Protein AF-A0A3E0E899-F1 (afdb_monomer_lite)

Organism: NCBI:txid238540

pLDDT: mean 75.61, std 18.96, range [41.75, 96.69]

Secondary structure (DSSP, 8-state):
--------HHHHHHHHT--HHHHHHHHHHHHHTTSS-HHHHHHHHHHH--SSPPTT---------

Sequence (65 aa):
MNETVWLTQA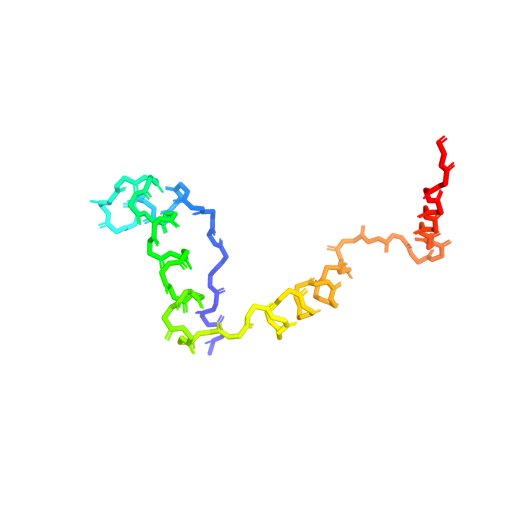QMATLFGKDKRTISEYISNVFREGELDEAVVVRKFRTTTQHGAIPDKTQERDVNG

Structure (mmCIF, N/CA/C/O backbone):
data_AF-A0A3E0E899-F1
#
_entry.id   AF-A0A3E0E899-F1
#
loop_
_atom_site.group_PDB
_atom_site.id
_atom_site.type_symbol
_atom_site.label_atom_id
_atom_site.label_alt_id
_atom_site.label_comp_id
_atom_site.label_asym_id
_atom_site.label_entity_id
_atom_site.label_seq_id
_atom_site.pdbx_PDB_ins_code
_atom_site.Cartn_x
_atom_site.Cartn_y
_atom_site.Cartn_z
_atom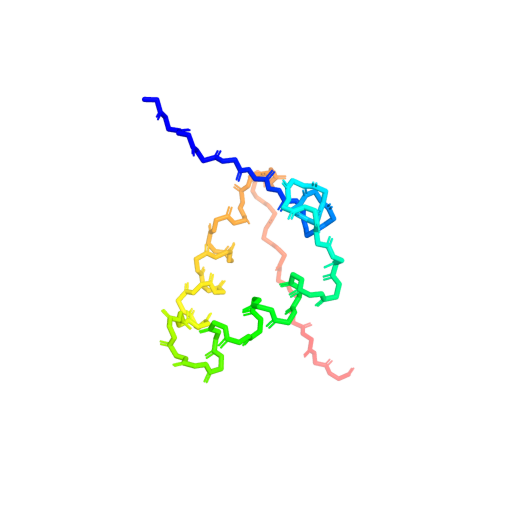_site.occupancy
_atom_site.B_iso_or_equiv
_atom_site.auth_seq_id
_atom_site.auth_comp_id
_atom_site.auth_asym_id
_atom_site.auth_atom_id
_atom_site.pdbx_PDB_model_num
ATOM 1 N N . MET A 1 1 ? -9.466 15.823 -14.391 1.00 47.97 1 MET A N 1
ATOM 2 C CA . MET A 1 1 ? -8.719 16.082 -13.144 1.00 47.97 1 MET A CA 1
ATOM 3 C C . MET A 1 1 ? -8.052 14.767 -12.777 1.00 47.97 1 MET A C 1
ATOM 5 O O . MET A 1 1 ? -8.732 13.752 -12.802 1.00 47.97 1 MET A O 1
ATOM 9 N N . ASN A 1 2 ? -6.733 14.741 -12.590 1.00 58.12 2 ASN A N 1
ATOM 10 C CA . ASN A 1 2 ? -6.007 13.508 -12.273 1.00 58.12 2 ASN A CA 1
ATOM 11 C C . ASN A 1 2 ? -6.234 13.164 -10.799 1.00 58.12 2 ASN A C 1
ATOM 13 O O . ASN A 1 2 ? -5.475 13.601 -9.939 1.00 58.12 2 ASN A O 1
ATOM 17 N N . GLU A 1 3 ? -7.284 12.407 -10.501 1.00 72.38 3 GLU A N 1
ATOM 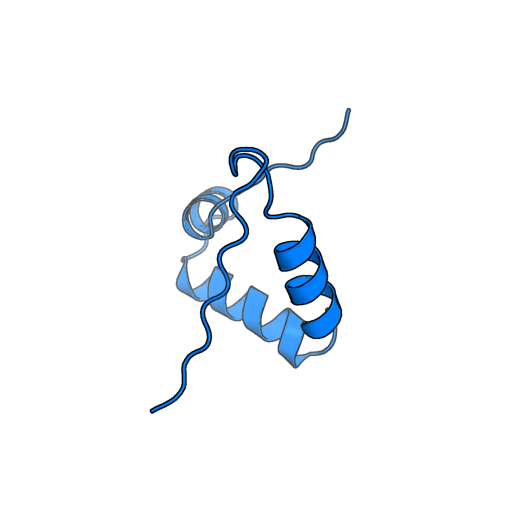18 C CA . GLU A 1 3 ? -7.611 11.996 -9.132 1.00 72.38 3 GLU A CA 1
ATOM 19 C C . GLU A 1 3 ? -6.763 10.787 -8.718 1.00 72.38 3 GLU A C 1
ATOM 21 O O . GLU A 1 3 ? -7.257 9.698 -8.445 1.00 72.38 3 GLU A O 1
ATOM 26 N N . THR A 1 4 ? -5.442 10.957 -8.710 1.00 83.31 4 THR A N 1
ATOM 27 C CA . THR A 1 4 ? -4.543 10.013 -8.045 1.00 83.31 4 THR A CA 1
ATOM 28 C C . THR A 1 4 ? -4.198 10.574 -6.680 1.00 83.31 4 THR A C 1
ATOM 30 O O . THR A 1 4 ? -3.547 11.612 -6.570 1.00 83.31 4 THR A O 1
ATOM 33 N N . VAL A 1 5 ? -4.630 9.873 -5.637 1.00 82.50 5 VAL A N 1
ATOM 34 C CA . VAL A 1 5 ? -4.268 10.181 -4.254 1.00 82.50 5 VAL A CA 1
ATOM 35 C C . VAL A 1 5 ? -3.172 9.232 -3.789 1.00 82.50 5 VAL A C 1
ATOM 37 O O . VAL A 1 5 ? -3.230 8.026 -4.020 1.00 82.50 5 VAL A O 1
ATOM 40 N N . TRP A 1 6 ? -2.159 9.785 -3.129 1.00 87.62 6 TRP A N 1
ATOM 41 C CA . TRP A 1 6 ? -1.074 9.014 -2.533 1.00 87.62 6 TRP A CA 1
ATOM 42 C C . TRP A 1 6 ? -1.369 8.821 -1.053 1.00 87.62 6 TRP A C 1
ATOM 44 O O . TRP A 1 6 ? -1.447 9.793 -0.304 1.00 87.62 6 TRP A O 1
ATOM 54 N N . LEU A 1 7 ? -1.548 7.569 -0.640 1.00 89.31 7 LEU A N 1
ATOM 55 C CA . LEU A 1 7 ? -1.886 7.213 0.733 1.00 89.31 7 LEU A CA 1
ATOM 56 C C . LEU A 1 7 ? -0.864 6.229 1.294 1.00 89.31 7 LEU A C 1
ATOM 58 O O . LEU A 1 7 ? -0.422 5.296 0.625 1.00 89.31 7 LEU A O 1
ATOM 62 N N . THR A 1 8 ? -0.530 6.408 2.565 1.00 92.38 8 THR A N 1
ATOM 63 C CA . THR A 1 8 ? 0.146 5.376 3.354 1.00 92.38 8 THR A CA 1
ATOM 64 C C . THR A 1 8 ? -0.811 4.214 3.636 1.00 92.38 8 THR A C 1
ATOM 66 O O . THR A 1 8 ? -2.032 4.379 3.642 1.00 92.38 8 THR A O 1
ATOM 69 N N . GLN A 1 9 ? -0.279 3.033 3.967 1.00 92.94 9 GLN A N 1
ATOM 70 C CA . GLN A 1 9 ? -1.117 1.891 4.365 1.00 92.94 9 GLN A CA 1
ATOM 71 C C . GLN A 1 9 ? -2.001 2.191 5.588 1.00 92.94 9 GLN A C 1
ATOM 73 O O . GLN A 1 9 ? -3.103 1.663 5.685 1.00 92.94 9 GLN A O 1
ATOM 78 N N . ALA A 1 10 ? -1.548 3.060 6.500 1.00 93.38 10 ALA A N 1
ATOM 79 C CA . ALA A 1 10 ? -2.343 3.497 7.647 1.00 93.38 10 ALA A CA 1
ATOM 80 C C . ALA A 1 10 ? -3.527 4.385 7.227 1.00 93.38 10 ALA A C 1
ATOM 82 O O . ALA A 1 10 ? -4.624 4.237 7.751 1.00 93.38 10 ALA A O 1
ATOM 83 N N . GLN A 1 11 ? -3.337 5.269 6.245 1.00 94.56 11 GLN A N 1
ATOM 84 C CA . GLN A 1 11 ? -4.436 6.070 5.700 1.00 94.56 11 GLN A CA 1
ATOM 85 C C . GLN A 1 11 ? -5.430 5.212 4.911 1.00 94.56 11 GLN A C 1
ATOM 87 O O . GLN A 1 11 ? -6.630 5.437 5.020 1.00 94.56 11 GLN A O 1
ATOM 92 N N . MET A 1 12 ? -4.956 4.203 4.170 1.00 95.44 12 MET A N 1
ATOM 93 C CA . MET A 1 12 ? -5.836 3.229 3.511 1.00 95.44 12 MET A CA 1
ATOM 94 C C . MET A 1 12 ? -6.649 2.422 4.529 1.00 95.44 12 MET A C 1
ATOM 96 O O . MET A 1 12 ? -7.847 2.239 4.344 1.00 95.44 12 MET A O 1
ATOM 100 N N . ALA A 1 13 ? -6.020 1.995 5.626 1.00 96.31 13 ALA A N 1
ATOM 101 C CA . ALA A 1 13 ? -6.697 1.337 6.740 1.00 96.31 13 ALA A CA 1
ATOM 102 C C . ALA A 1 13 ? -7.853 2.197 7.285 1.00 96.31 13 ALA A C 1
ATOM 104 O O . ALA A 1 13 ? -8.987 1.724 7.357 1.00 96.31 13 ALA A O 1
ATOM 105 N N . THR A 1 14 ? -7.604 3.482 7.553 1.00 96.38 14 THR A N 1
ATOM 106 C CA . THR A 1 14 ? -8.651 4.426 7.976 1.00 96.38 14 THR A CA 1
ATOM 107 C C . THR A 1 14 ? -9.740 4.609 6.917 1.00 96.38 14 THR A C 1
ATOM 109 O O . THR A 1 14 ? -10.921 4.546 7.247 1.00 96.38 14 THR A O 1
ATOM 112 N N . LEU A 1 15 ? -9.365 4.814 5.650 1.00 95.56 15 LEU A N 1
ATOM 113 C CA . LEU A 1 15 ? -10.305 5.073 4.554 1.00 95.56 15 LEU A CA 1
ATOM 114 C C . LEU A 1 15 ? -11.259 3.895 4.314 1.00 95.56 15 LEU A C 1
ATOM 116 O O . LEU A 1 15 ? -12.444 4.103 4.073 1.00 95.56 15 LEU A O 1
ATOM 120 N N . PHE A 1 16 ? -10.747 2.666 4.390 1.00 95.00 16 PHE A N 1
ATOM 121 C CA . PHE A 1 16 ? -11.522 1.451 4.129 1.00 95.00 16 PHE A CA 1
ATOM 122 C C . PHE A 1 16 ? -12.086 0.792 5.395 1.00 95.00 16 PHE A C 1
ATOM 124 O O . PHE A 1 16 ? -12.726 -0.256 5.297 1.00 95.00 16 PHE A O 1
ATOM 131 N N . GLY A 1 17 ? -11.849 1.370 6.578 1.00 96.19 17 GLY A N 1
ATOM 132 C CA . GLY A 1 17 ? -12.267 0.782 7.854 1.00 96.19 17 GLY A CA 1
ATOM 133 C C . GLY A 1 17 ? -11.675 -0.614 8.076 1.00 96.19 17 GLY A C 1
ATOM 134 O O . GLY A 1 17 ? -12.374 -1.528 8.514 1.00 96.19 17 GLY A O 1
ATOM 135 N N . LYS A 1 18 ? -10.406 -0.803 7.701 1.00 96.06 18 LYS A N 1
ATOM 136 C CA . LYS A 1 18 ? -9.669 -2.068 7.823 1.00 96.06 18 LYS A CA 1
ATOM 137 C C . LYS A 1 18 ? -8.446 -1.893 8.699 1.00 96.06 18 LYS A C 1
ATOM 139 O O . LYS A 1 18 ? -7.908 -0.800 8.818 1.00 96.06 18 LYS A O 1
ATOM 144 N N . ASP A 1 19 ? -7.946 -2.996 9.237 1.00 94.88 19 ASP A N 1
ATOM 145 C CA . ASP A 1 19 ? -6.660 -2.987 9.918 1.00 94.88 19 ASP A CA 1
ATOM 146 C C . ASP A 1 19 ? -5.505 -2.865 8.922 1.00 94.88 19 ASP A C 1
ATOM 148 O O . ASP A 1 19 ? -5.532 -3.412 7.815 1.00 94.88 19 ASP A O 1
ATOM 152 N N . LYS A 1 20 ? -4.417 -2.216 9.351 1.00 94.69 20 LYS A N 1
ATOM 153 C CA . LYS A 1 20 ? -3.181 -2.105 8.557 1.00 94.69 20 LYS A CA 1
ATOM 154 C C . LYS A 1 20 ? -2.657 -3.478 8.112 1.00 94.69 20 LYS A C 1
ATOM 156 O O . LYS A 1 20 ? -2.155 -3.608 6.999 1.00 94.69 20 LYS A O 1
ATOM 161 N N . ARG A 1 21 ? -2.785 -4.504 8.964 1.00 95.88 21 ARG A N 1
ATOM 162 C CA . ARG A 1 21 ? -2.387 -5.884 8.639 1.00 95.88 21 ARG A CA 1
ATOM 163 C C . ARG A 1 21 ? -3.175 -6.425 7.447 1.00 95.88 21 ARG A C 1
ATOM 165 O O . ARG A 1 21 ? -2.573 -6.987 6.544 1.00 95.88 21 ARG A O 1
ATOM 172 N N . THR A 1 22 ? -4.485 -6.203 7.428 1.00 95.12 22 THR A N 1
ATOM 173 C CA . THR A 1 22 ? -5.369 -6.618 6.336 1.00 95.12 22 THR A CA 1
ATOM 174 C C . THR A 1 22 ? -5.004 -5.918 5.027 1.00 95.12 22 THR A C 1
ATOM 176 O O . THR A 1 22 ? -4.918 -6.565 3.991 1.00 95.12 22 THR A O 1
ATOM 179 N N . ILE A 1 23 ? -4.698 -4.616 5.071 1.00 96.69 23 ILE A N 1
ATOM 180 C CA . ILE A 1 23 ? -4.197 -3.882 3.897 1.00 96.69 23 ILE A CA 1
ATOM 181 C C . ILE A 1 23 ? -2.878 -4.483 3.385 1.00 96.69 23 ILE A C 1
ATOM 183 O O . ILE A 1 23 ? -2.724 -4.698 2.186 1.00 96.69 23 ILE A O 1
ATOM 187 N N . SER A 1 24 ? -1.939 -4.791 4.284 1.00 94.31 24 SER A N 1
ATOM 188 C CA . SER A 1 24 ? -0.662 -5.417 3.917 1.00 94.31 24 SER A CA 1
ATOM 189 C C . SER A 1 24 ? -0.843 -6.804 3.296 1.00 94.31 24 SER A C 1
ATOM 191 O O . SER A 1 24 ? -0.113 -7.161 2.369 1.00 94.31 24 SER A O 1
ATOM 193 N N . GLU A 1 25 ? -1.793 -7.588 3.804 1.00 95.88 25 GLU A N 1
ATOM 194 C CA . GLU A 1 25 ? -2.116 -8.909 3.269 1.00 95.88 25 GLU A CA 1
ATOM 195 C C . GLU A 1 25 ? -2.671 -8.802 1.848 1.00 95.88 25 GLU A C 1
ATOM 197 O O . GLU A 1 25 ? -2.142 -9.452 0.953 1.00 95.88 25 GLU A O 1
ATOM 202 N N . TYR A 1 26 ? -3.634 -7.909 1.601 1.00 93.88 26 TYR A N 1
ATOM 203 C CA . TYR A 1 26 ? -4.172 -7.701 0.253 1.00 93.88 26 TYR A CA 1
ATOM 204 C C . TYR A 1 26 ? -3.106 -7.266 -0.753 1.00 93.88 26 TYR A C 1
ATOM 206 O O . TYR A 1 26 ? -3.047 -7.818 -1.848 1.00 93.88 26 TYR A O 1
ATOM 214 N N . ILE A 1 27 ? -2.226 -6.332 -0.377 1.00 91.62 27 ILE A N 1
ATOM 215 C CA . ILE A 1 27 ? -1.119 -5.907 -1.247 1.00 91.62 27 ILE A CA 1
ATOM 216 C C . ILE A 1 27 ? -0.225 -7.103 -1.597 1.00 91.62 27 ILE A C 1
ATOM 218 O O . ILE A 1 27 ? 0.147 -7.275 -2.752 1.00 91.62 27 ILE A O 1
ATOM 222 N N . SER A 1 28 ? 0.091 -7.951 -0.617 1.00 91.62 28 SER A N 1
ATOM 223 C CA . SER A 1 28 ? 0.929 -9.137 -0.838 1.00 91.62 28 SER A CA 1
ATOM 224 C C . SER A 1 28 ? 0.228 -10.176 -1.720 1.00 91.62 28 SER A C 1
ATOM 226 O O . SER A 1 28 ? 0.866 -10.805 -2.564 1.00 91.62 28 SER A O 1
ATOM 228 N N . ASN A 1 29 ? -1.085 -10.346 -1.546 1.00 94.31 29 ASN A N 1
ATOM 229 C CA . ASN A 1 29 ? -1.894 -11.281 -2.325 1.00 94.31 29 ASN A CA 1
ATOM 230 C C . ASN A 1 29 ? -1.946 -10.889 -3.798 1.00 94.31 29 ASN A C 1
ATOM 232 O O . ASN A 1 29 ? -1.732 -11.752 -4.635 1.00 94.31 29 ASN A O 1
ATOM 236 N N . VAL A 1 30 ? -2.107 -9.601 -4.105 1.00 92.88 30 VAL A N 1
ATOM 237 C CA . VAL A 1 30 ? -2.118 -9.079 -5.483 1.00 92.88 30 VAL A CA 1
ATOM 238 C C . VAL A 1 30 ? -0.853 -9.474 -6.264 1.00 92.88 30 VAL A C 1
ATOM 240 O O . VAL A 1 30 ? -0.938 -9.853 -7.430 1.00 92.88 30 VAL A O 1
ATOM 243 N N . PHE A 1 31 ? 0.323 -9.459 -5.625 1.00 89.00 31 PHE A N 1
ATOM 244 C CA . PHE A 1 31 ? 1.560 -9.942 -6.256 1.00 89.00 31 PHE A CA 1
ATOM 245 C C . PHE A 1 31 ? 1.620 -11.471 -6.331 1.00 89.00 31 PHE A C 1
ATOM 247 O O . PHE A 1 31 ? 2.007 -12.033 -7.354 1.00 89.00 31 PHE A O 1
ATOM 254 N N . ARG A 1 32 ? 1.216 -12.163 -5.260 1.00 89.50 32 ARG A N 1
ATOM 255 C CA . ARG A 1 32 ? 1.243 -13.632 -5.179 1.00 89.50 32 ARG A CA 1
ATOM 256 C C . ARG A 1 32 ? 0.284 -14.306 -6.163 1.00 89.50 32 ARG A C 1
ATOM 258 O O . ARG A 1 32 ? 0.593 -15.378 -6.672 1.00 89.50 32 ARG A O 1
ATOM 265 N N . GLU A 1 33 ? -0.865 -13.694 -6.404 1.00 93.75 33 GLU A N 1
ATOM 266 C CA . GLU A 1 33 ? -1.893 -14.160 -7.338 1.00 93.75 33 GLU A CA 1
ATOM 267 C C . GLU A 1 33 ? -1.565 -13.766 -8.787 1.00 93.75 33 GLU A C 1
ATOM 269 O O . GLU A 1 33 ? -2.234 -14.213 -9.716 1.00 93.75 33 GLU A O 1
ATOM 274 N N . GLY A 1 34 ? -0.501 -12.981 -8.999 1.00 87.69 34 GLY A N 1
ATOM 275 C CA . GLY A 1 34 ? -0.058 -12.552 -10.323 1.00 87.69 34 GLY A CA 1
ATOM 276 C C . GLY A 1 34 ? -0.948 -11.482 -10.956 1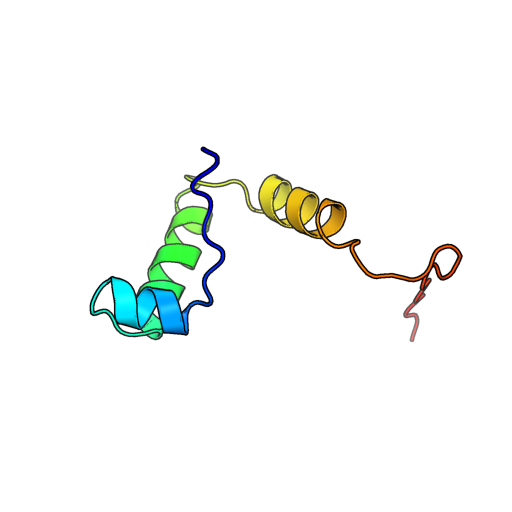.00 87.69 34 GLY A C 1
ATOM 277 O O . GLY A 1 34 ? -0.804 -11.212 -12.146 1.00 87.69 34 GLY A O 1
ATOM 278 N N . GLU A 1 35 ? -1.845 -10.854 -10.187 1.00 88.12 35 GLU A N 1
ATOM 279 C CA . GLU A 1 35 ? -2.657 -9.724 -10.661 1.00 88.12 35 GLU A CA 1
ATOM 280 C C . GLU A 1 35 ? -1.790 -8.502 -10.987 1.00 88.12 35 GLU A C 1
ATOM 282 O O . GLU A 1 35 ? -2.139 -7.685 -11.843 1.00 88.12 35 GLU A O 1
ATOM 287 N N . LEU A 1 36 ? -0.642 -8.380 -10.315 1.00 86.56 36 LEU A N 1
ATOM 288 C CA . LEU A 1 36 ? 0.314 -7.308 -10.530 1.00 86.56 36 LEU A CA 1
ATOM 289 C C . LEU A 1 36 ? 1.743 -7.848 -10.604 1.00 86.56 36 LEU A C 1
ATOM 291 O O . LEU A 1 36 ? 2.183 -8.608 -9.745 1.00 86.56 36 LEU A O 1
ATOM 295 N N . ASP A 1 37 ? 2.489 -7.400 -11.613 1.00 83.81 37 ASP A N 1
ATOM 296 C CA . ASP A 1 37 ? 3.895 -7.761 -11.786 1.00 83.81 37 ASP A CA 1
ATOM 297 C C . ASP A 1 37 ? 4.793 -6.879 -10.902 1.00 83.81 37 ASP A C 1
ATOM 299 O O . ASP A 1 37 ? 4.972 -5.676 -11.142 1.00 83.81 37 ASP A O 1
ATOM 303 N N . GLU A 1 38 ? 5.386 -7.494 -9.879 1.00 79.38 38 GLU A N 1
ATOM 304 C CA . GLU A 1 38 ? 6.300 -6.838 -8.946 1.00 79.38 38 GLU A CA 1
ATOM 305 C C . GLU A 1 38 ? 7.513 -6.217 -9.657 1.00 79.38 38 GLU A C 1
ATOM 307 O O . GLU A 1 38 ? 7.929 -5.107 -9.309 1.00 79.38 38 GLU A O 1
ATOM 312 N N . ALA A 1 39 ? 8.046 -6.855 -10.705 1.00 78.31 39 ALA A N 1
ATOM 313 C C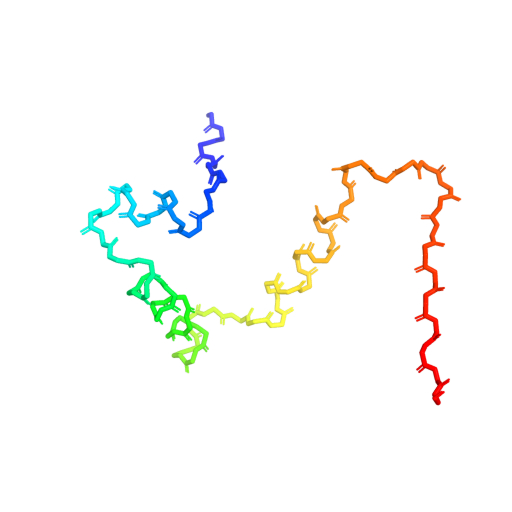A . ALA A 1 39 ? 9.202 -6.347 -11.440 1.00 78.31 39 ALA A CA 1
ATOM 314 C C . ALA A 1 39 ? 8.875 -5.039 -12.176 1.00 78.31 39 ALA A C 1
ATOM 316 O O . ALA A 1 39 ? 9.698 -4.117 -12.213 1.00 78.31 39 ALA A O 1
ATOM 317 N N . VAL A 1 40 ? 7.660 -4.921 -12.717 1.00 74.06 40 VAL A N 1
ATOM 318 C CA . VAL A 1 40 ? 7.182 -3.700 -13.385 1.00 74.06 40 VAL A CA 1
ATOM 319 C C . VAL A 1 40 ? 6.925 -2.595 -12.365 1.00 74.06 40 VAL A C 1
ATOM 321 O O . VAL A 1 40 ? 7.332 -1.447 -12.572 1.00 74.06 40 VAL A O 1
ATOM 324 N N . VAL A 1 41 ? 6.294 -2.935 -11.242 1.00 71.69 41 VAL A N 1
ATOM 325 C CA . VAL A 1 41 ? 5.937 -1.982 -10.187 1.00 71.69 41 VAL A CA 1
ATOM 326 C C . VAL A 1 41 ? 7.174 -1.424 -9.493 1.00 71.69 41 VAL A C 1
ATOM 328 O O . VAL A 1 41 ? 7.335 -0.205 -9.421 1.00 71.69 41 VAL A O 1
ATOM 331 N N . VAL A 1 42 ? 8.092 -2.285 -9.050 1.00 70.56 42 VAL A N 1
ATOM 332 C CA . VAL A 1 42 ? 9.338 -1.872 -8.387 1.00 70.56 42 VAL A CA 1
ATOM 333 C C . VAL A 1 42 ? 10.203 -1.042 -9.334 1.00 70.56 42 VAL A C 1
ATOM 335 O O . VAL A 1 42 ? 10.741 -0.009 -8.925 1.00 70.56 42 VAL A O 1
ATOM 338 N N . ARG A 1 43 ? 10.300 -1.425 -10.616 1.00 65.56 43 ARG A N 1
ATOM 339 C CA . ARG A 1 43 ? 11.018 -0.634 -11.627 1.00 65.56 43 ARG A CA 1
ATOM 340 C C . ARG A 1 43 ? 10.379 0.740 -11.815 1.00 65.56 43 ARG A C 1
ATOM 342 O O . ARG A 1 43 ? 11.097 1.737 -11.799 1.00 65.56 43 ARG A O 1
ATOM 349 N N . LYS A 1 44 ? 9.048 0.814 -11.914 1.00 60.69 44 LYS A N 1
ATOM 350 C CA . LYS A 1 44 ? 8.320 2.085 -12.019 1.00 60.69 44 LYS A CA 1
ATOM 351 C C . LYS A 1 44 ? 8.538 2.958 -10.782 1.00 60.69 44 LYS A C 1
ATOM 353 O O . LYS A 1 44 ? 8.794 4.145 -10.947 1.00 60.69 44 LYS A O 1
ATOM 358 N N . PHE A 1 45 ? 8.525 2.405 -9.568 1.00 59.91 45 PHE A N 1
ATOM 359 C CA . PHE A 1 45 ? 8.814 3.160 -8.340 1.00 59.91 45 PHE A CA 1
ATOM 360 C C . PHE A 1 45 ? 10.252 3.680 -8.280 1.00 59.91 45 PHE A C 1
ATOM 362 O O . PHE A 1 45 ? 10.451 4.850 -7.953 1.00 59.91 45 PHE A O 1
ATOM 369 N N . ARG A 1 46 ? 11.249 2.867 -8.654 1.00 59.03 46 ARG A N 1
ATOM 370 C CA . ARG A 1 46 ? 12.648 3.322 -8.759 1.00 59.03 46 ARG A CA 1
ATOM 371 C C . ARG A 1 46 ? 12.795 4.465 -9.764 1.00 59.03 46 ARG A C 1
ATOM 373 O O . ARG A 1 46 ? 13.487 5.430 -9.477 1.00 59.03 46 ARG A O 1
ATOM 380 N N . THR A 1 47 ? 12.103 4.392 -10.902 1.00 57.06 47 THR A N 1
ATOM 381 C CA . THR A 1 47 ? 12.112 5.462 -11.914 1.00 57.06 47 THR A CA 1
ATOM 382 C C . THR A 1 47 ? 11.305 6.695 -11.489 1.00 57.06 47 THR A C 1
ATOM 384 O O . THR A 1 47 ? 11.669 7.809 -11.842 1.00 57.06 47 THR A O 1
ATOM 387 N N . THR A 1 48 ? 10.232 6.527 -10.709 1.00 52.00 48 THR A N 1
ATOM 388 C CA . THR A 1 48 ? 9.357 7.635 -10.268 1.00 52.00 48 THR A CA 1
ATOM 389 C C . THR A 1 48 ? 9.862 8.299 -8.977 1.00 52.00 48 THR A C 1
ATOM 391 O O . THR A 1 48 ? 9.343 9.332 -8.565 1.00 52.00 48 THR A O 1
ATOM 394 N N . THR A 1 49 ? 10.917 7.767 -8.350 1.00 52.53 49 THR A N 1
ATOM 395 C CA . THR A 1 49 ? 11.556 8.376 -7.173 1.00 52.53 49 THR A CA 1
ATOM 396 C C . THR A 1 49 ? 12.739 9.247 -7.592 1.00 52.53 49 THR A C 1
ATOM 398 O O . THR A 1 49 ? 13.891 8.922 -7.323 1.00 52.53 49 THR A O 1
ATOM 401 N N . GLN A 1 50 ? 12.462 10.383 -8.239 1.00 51.62 50 GLN A N 1
ATOM 402 C CA . GLN A 1 50 ? 13.408 11.503 -8.248 1.00 51.62 50 GLN A CA 1
ATOM 403 C C . GLN A 1 50 ? 12.702 12.861 -8.374 1.00 51.62 50 GLN A C 1
ATOM 405 O O . GLN A 1 50 ? 12.815 13.577 -9.366 1.00 51.62 50 GLN A O 1
ATOM 410 N N . HIS A 1 51 ? 12.006 13.254 -7.309 1.00 45.94 51 HIS A N 1
ATOM 411 C CA . HIS A 1 51 ? 11.889 14.669 -6.954 1.00 45.94 51 HIS A CA 1
ATOM 412 C C . HIS A 1 51 ? 11.709 14.785 -5.430 1.00 45.94 51 HIS A C 1
ATOM 414 O O . HIS A 1 51 ? 10.706 14.320 -4.906 1.00 45.94 51 HIS A O 1
ATOM 420 N N . GLY A 1 52 ? 12.642 15.324 -4.639 1.00 53.50 52 GLY A N 1
ATOM 421 C CA . GLY A 1 52 ? 13.773 16.190 -4.980 1.00 53.50 52 GLY A CA 1
ATOM 422 C C . GLY A 1 52 ? 15.145 15.638 -4.591 1.00 53.50 52 GLY A C 1
ATOM 423 O O . GLY A 1 52 ? 15.591 15.804 -3.460 1.00 53.50 52 GLY A O 1
ATOM 424 N N . ALA A 1 53 ? 15.857 15.074 -5.565 1.00 54.09 53 ALA A N 1
ATOM 425 C CA . ALA A 1 53 ? 17.310 15.003 -5.504 1.00 54.09 53 ALA A CA 1
ATOM 426 C C . ALA A 1 53 ? 17.864 16.202 -6.283 1.00 54.09 53 ALA A C 1
ATOM 428 O O . ALA A 1 53 ? 17.477 16.434 -7.427 1.00 54.09 53 ALA A O 1
ATOM 429 N N . ILE A 1 54 ? 18.725 16.974 -5.624 1.00 57.53 54 ILE A N 1
ATOM 430 C CA . ILE A 1 54 ? 19.487 18.095 -6.183 1.00 57.53 54 ILE A CA 1
ATOM 431 C C . ILE A 1 54 ? 20.140 17.619 -7.499 1.00 57.53 54 ILE A C 1
ATOM 433 O O . ILE A 1 54 ? 20.691 16.510 -7.501 1.00 57.53 54 ILE A O 1
ATOM 437 N N . PRO A 1 55 ? 20.077 18.391 -8.605 1.00 46.72 55 PRO A N 1
ATOM 438 C CA . PRO A 1 55 ? 20.767 18.008 -9.830 1.00 46.72 55 PRO A CA 1
ATOM 439 C C . PRO A 1 55 ? 22.250 17.858 -9.490 1.00 46.72 55 PRO A C 1
ATOM 441 O O . PRO A 1 55 ? 22.801 18.739 -8.835 1.00 46.72 55 PRO A O 1
ATOM 444 N N . ASP A 1 56 ? 22.858 16.748 -9.912 1.00 51.62 56 ASP A N 1
ATOM 445 C CA . ASP A 1 56 ? 24.290 16.430 -9.759 1.00 51.62 56 ASP A CA 1
ATOM 446 C C . ASP A 1 56 ? 24.729 15.632 -8.511 1.00 51.62 56 ASP A C 1
ATOM 448 O O . ASP A 1 56 ? 25.918 15.520 -8.216 1.00 51.62 56 ASP A O 1
ATOM 452 N N . LYS A 1 57 ? 23.804 14.993 -7.780 1.00 49.50 57 LYS A N 1
ATOM 453 C CA . LYS A 1 57 ? 24.178 13.937 -6.816 1.00 49.50 57 LYS A CA 1
ATOM 454 C C . LYS A 1 57 ? 23.594 12.581 -7.195 1.00 49.50 57 LYS A C 1
ATOM 456 O O . LYS A 1 57 ? 22.516 12.201 -6.742 1.00 49.50 57 LYS A O 1
ATOM 461 N N . THR A 1 58 ? 24.360 11.824 -7.974 1.00 59.69 58 THR A N 1
ATOM 462 C CA . THR A 1 58 ? 24.179 10.375 -8.124 1.00 59.69 58 THR A CA 1
ATOM 463 C C . THR A 1 58 ? 24.839 9.692 -6.926 1.00 59.69 58 THR A C 1
ATOM 465 O O . THR A 1 58 ? 26.040 9.833 -6.711 1.00 59.69 58 THR A O 1
ATOM 468 N N . GLN A 1 59 ? 24.059 8.992 -6.099 1.00 48.47 59 GLN A N 1
ATOM 469 C CA . GLN A 1 59 ? 24.617 8.101 -5.080 1.00 48.47 59 GLN A CA 1
ATOM 470 C C . GLN A 1 59 ? 24.907 6.746 -5.726 1.00 48.47 59 GLN A C 1
ATOM 472 O O . GLN A 1 59 ? 24.001 5.936 -5.906 1.00 48.47 59 GLN A O 1
ATOM 477 N N . GLU A 1 60 ? 26.172 6.497 -6.045 1.00 55.41 60 GLU A N 1
ATOM 478 C CA . GLU A 1 60 ? 26.68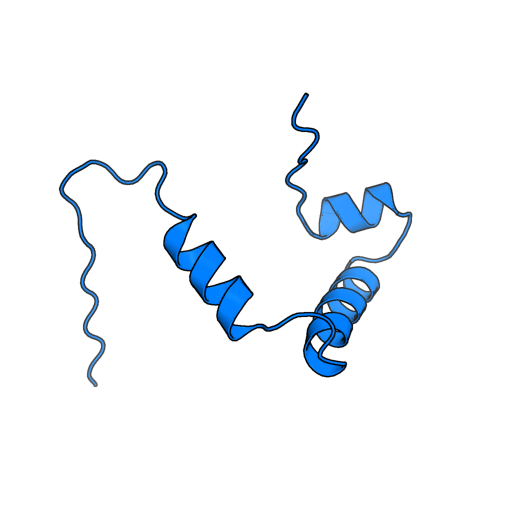2 5.145 -6.246 1.00 55.41 60 GLU A CA 1
ATOM 479 C C . GLU A 1 60 ? 27.052 4.593 -4.870 1.00 55.41 60 GLU A C 1
ATOM 481 O O . GLU A 1 60 ? 27.996 5.050 -4.225 1.00 55.41 60 GLU A O 1
ATOM 486 N N . ARG A 1 61 ? 26.265 3.641 -4.370 1.00 51.69 61 ARG A N 1
ATOM 487 C CA . ARG A 1 61 ? 26.723 2.769 -3.291 1.00 51.69 61 ARG A CA 1
ATOM 488 C C . ARG A 1 61 ? 27.042 1.415 -3.889 1.00 51.69 61 ARG A C 1
ATOM 490 O O . ARG A 1 61 ? 26.146 0.602 -4.091 1.00 51.69 61 ARG A O 1
ATOM 497 N N . ASP A 1 62 ? 28.325 1.209 -4.149 1.00 53.91 62 ASP A N 1
ATOM 498 C CA . ASP A 1 62 ? 28.903 -0.121 -4.261 1.00 53.91 62 ASP A CA 1
ATOM 499 C C . ASP A 1 62 ? 28.979 -0.703 -2.842 1.00 53.91 62 ASP A C 1
ATOM 501 O O . ASP A 1 62 ? 29.571 -0.101 -1.940 1.00 53.91 62 ASP A O 1
ATOM 505 N N . VAL A 1 63 ? 28.293 -1.819 -2.610 1.00 55.09 63 VAL A N 1
ATOM 506 C CA . VAL A 1 63 ? 28.376 -2.575 -1.357 1.00 55.09 63 VAL A CA 1
ATOM 507 C C . VAL A 1 63 ? 29.112 -3.870 -1.657 1.00 55.09 63 VAL A C 1
ATOM 509 O O . VAL A 1 63 ? 28.534 -4.820 -2.175 1.00 55.09 63 VAL A O 1
ATOM 512 N N . ASN A 1 64 ? 30.399 -3.897 -1.327 1.00 42.00 64 ASN A N 1
ATOM 513 C CA . ASN A 1 64 ? 31.203 -5.110 -1.285 1.00 42.00 64 ASN A CA 1
ATOM 514 C C . ASN A 1 64 ? 31.808 -5.248 0.116 1.00 42.00 64 ASN A C 1
ATOM 516 O O . ASN A 1 64 ? 32.515 -4.340 0.549 1.00 42.00 64 ASN A O 1
ATOM 520 N N . GLY A 1 65 ? 31.553 -6.400 0.752 1.00 41.75 65 GLY A N 1
ATOM 521 C CA . GLY A 1 65 ? 32.316 -6.953 1.883 1.00 41.75 65 GLY A CA 1
ATOM 522 C C . GLY A 1 65 ? 31.987 -6.400 3.256 1.00 41.75 65 GLY A C 1
ATOM 523 O O . GLY A 1 65 ? 32.612 -5.390 3.635 1.00 41.75 65 GLY A O 1
#

Radius of gyration: 16.32 Å; chains: 1; bounding box: 45×32×23 Å

Foldseek 3Di:
DPPDDDDDLVVVCVVVVHDSVVSVVVVVVCVVVVVDPPVVVVVVVVVVPPPDDPPPDDDDDDDDD